Protein AF-A0A9J6EI08-F1 (afdb_monomer_lite)

Organism: Rhipicephalus microplus (NCBI:txid6941)

Sequence (133 aa):
MTSSFRYGRVSGERTSPWQDVLDVPRYFDGKKCVAWSFPQGTCLSVGRRGVYRSWEECRRRCVLRTESECDETPAAETCSPRQLRHPFFADMQAHGGARCVNVTRRALKSHRILIGSNQFDSLSACCGVCVRR

Secondary structure (DSSP, 8-state):
------PPP-------TTSSS----EEE-SSSEEE---TTSEEEPTT-SSEESSHHHHIIIIISS--GGGS-PPPEEEPPGGG-S--EEEEE-TTS-EEEEE--HHHHHHS-TTSTT--BSSHHHHHHHH---

Radius of gyration: 19.16 Å; chains: 1; bounding box: 52×48×49 Å

Structure (mmCIF, N/CA/C/O backbone):
data_AF-A0A9J6EI08-F1
#
_entry.id   AF-A0A9J6EI08-F1
#
loop_
_atom_site.group_PDB
_atom_site.id
_atom_site.type_symbol
_atom_site.label_atom_id
_atom_site.label_alt_id
_atom_site.label_comp_id
_atom_site.label_asym_id
_atom_site.label_entity_id
_atom_site.label_seq_id
_atom_site.pdbx_PDB_ins_code
_atom_site.Cartn_x
_atom_site.Cartn_y
_atom_site.Cartn_z
_atom_site.occupancy
_atom_site.B_iso_or_equiv
_atom_site.auth_seq_id
_atom_site.auth_comp_id
_atom_site.auth_asym_id
_atom_site.auth_atom_id
_atom_site.pdbx_PDB_model_num
ATOM 1 N N . MET A 1 1 ? 35.069 35.837 -1.536 1.00 38.47 1 MET A N 1
ATOM 2 C CA . MET A 1 1 ? 34.058 35.539 -2.573 1.00 38.47 1 MET A CA 1
ATOM 3 C C . MET A 1 1 ? 33.135 34.457 -2.029 1.00 38.47 1 MET A C 1
ATOM 5 O O . MET A 1 1 ? 33.495 33.291 -2.050 1.00 38.47 1 MET A O 1
ATOM 9 N N . THR A 1 2 ? 32.006 34.843 -1.438 1.00 35.06 2 THR A N 1
ATOM 10 C CA . THR A 1 2 ? 31.037 33.937 -0.798 1.00 35.06 2 THR A CA 1
ATOM 11 C C . THR A 1 2 ? 29.718 34.028 -1.557 1.00 35.06 2 THR A C 1
ATOM 13 O O . THR A 1 2 ? 29.023 35.037 -1.480 1.00 35.06 2 THR A O 1
ATOM 16 N N . SER A 1 3 ? 29.387 32.990 -2.327 1.00 33.16 3 SER A N 1
ATOM 17 C CA . SER A 1 3 ? 28.114 32.917 -3.048 1.00 33.16 3 SER A CA 1
ATOM 18 C C . SER A 1 3 ? 27.078 32.218 -2.171 1.00 33.16 3 SER A C 1
ATOM 20 O O . SER A 1 3 ? 27.182 31.024 -1.901 1.00 33.16 3 SER A O 1
ATOM 22 N N . SER A 1 4 ? 26.106 32.988 -1.685 1.00 33.03 4 SER A N 1
ATOM 23 C CA . SER A 1 4 ? 24.950 32.488 -0.939 1.00 33.03 4 SER A CA 1
ATOM 24 C C . SER A 1 4 ? 23.834 32.118 -1.912 1.00 33.03 4 SER A C 1
ATOM 26 O O . SER A 1 4 ? 23.275 32.999 -2.560 1.00 33.03 4 SER A O 1
ATOM 28 N N . PHE A 1 5 ? 23.459 30.841 -1.986 1.00 33.72 5 PHE A N 1
ATOM 29 C CA . PHE A 1 5 ? 22.232 30.427 -2.668 1.00 33.72 5 PHE A CA 1
ATOM 30 C C . PHE A 1 5 ? 21.066 30.423 -1.675 1.00 33.72 5 PHE A C 1
ATOM 32 O O . PHE A 1 5 ? 20.954 29.544 -0.823 1.00 33.72 5 PHE A O 1
ATOM 39 N N . ARG A 1 6 ? 20.182 31.422 -1.793 1.00 37.16 6 ARG A N 1
ATOM 40 C CA . ARG A 1 6 ? 18.824 31.378 -1.238 1.00 37.16 6 ARG A CA 1
ATOM 41 C C . ARG A 1 6 ? 17.951 30.591 -2.210 1.00 37.16 6 ARG A C 1
ATOM 43 O O . ARG A 1 6 ? 17.676 31.084 -3.299 1.00 37.16 6 ARG A O 1
ATOM 50 N N . TYR A 1 7 ? 17.482 29.413 -1.813 1.00 33.53 7 TYR A N 1
A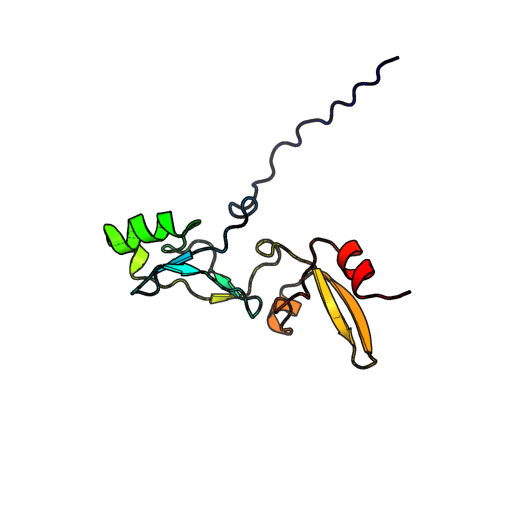TOM 51 C CA . TYR A 1 7 ? 16.343 28.786 -2.479 1.00 33.53 7 TYR A CA 1
ATOM 52 C C . TYR A 1 7 ? 15.060 29.246 -1.794 1.00 33.53 7 TYR A C 1
ATOM 54 O O . TYR A 1 7 ? 14.912 29.166 -0.574 1.00 33.53 7 TYR A O 1
ATOM 62 N N . GLY A 1 8 ? 14.186 29.838 -2.605 1.00 29.61 8 GLY A N 1
ATOM 63 C CA . GLY A 1 8 ? 12.930 30.436 -2.187 1.00 29.61 8 GLY A CA 1
ATOM 64 C C . GLY A 1 8 ? 11.939 29.412 -1.643 1.00 29.61 8 GLY A C 1
ATOM 65 O O . GLY A 1 8 ? 11.912 28.253 -2.050 1.00 29.61 8 GLY A O 1
ATOM 66 N N . ARG A 1 9 ? 11.088 29.892 -0.731 1.00 34.78 9 ARG A N 1
ATOM 67 C CA . ARG A 1 9 ? 9.838 29.239 -0.339 1.00 34.78 9 ARG A CA 1
ATOM 68 C C . ARG A 1 9 ? 8.996 28.972 -1.583 1.00 34.78 9 ARG A C 1
ATOM 70 O O . ARG A 1 9 ? 8.524 29.920 -2.208 1.00 34.78 9 ARG A O 1
ATOM 77 N N . VAL A 1 10 ? 8.749 27.702 -1.877 1.00 37.56 10 VAL A N 1
ATOM 78 C CA . VAL A 1 10 ? 7.610 27.298 -2.702 1.00 37.56 10 VAL A CA 1
ATOM 79 C C . VAL A 1 10 ? 6.424 27.152 -1.755 1.00 37.56 10 VAL A C 1
ATOM 81 O O . VAL A 1 10 ? 6.367 26.254 -0.919 1.00 37.56 10 VAL A O 1
ATOM 84 N N . SER A 1 11 ? 5.524 28.126 -1.823 1.00 37.50 11 SER A N 1
ATOM 85 C CA . SER A 1 11 ? 4.247 28.126 -1.121 1.00 37.50 11 SER A CA 1
ATOM 86 C C . SER A 1 11 ? 3.290 27.121 -1.766 1.00 37.50 11 SER A C 1
ATOM 88 O O . SER A 1 11 ? 3.094 27.159 -2.977 1.00 37.50 11 SER A O 1
ATOM 90 N N . GLY A 1 12 ? 2.601 26.321 -0.948 1.00 37.19 12 GLY A N 1
ATOM 91 C CA . GLY A 1 12 ? 1.226 25.918 -1.261 1.00 37.19 12 GLY A CA 1
ATOM 92 C C . GLY A 1 12 ? 0.975 24.514 -1.811 1.00 37.19 12 GLY A C 1
ATOM 93 O O . GLY A 1 12 ? -0.088 24.303 -2.392 1.00 37.19 12 GLY A O 1
ATOM 94 N N . GLU A 1 13 ? 1.851 23.533 -1.602 1.00 35.81 13 GLU A N 1
ATOM 95 C CA . GLU A 1 13 ? 1.418 22.140 -1.737 1.00 35.81 13 GLU A CA 1
ATOM 96 C C . GLU A 1 13 ? 0.639 21.754 -0.477 1.00 35.81 13 GLU A C 1
ATOM 98 O O . GLU A 1 13 ? 1.180 21.744 0.628 1.00 35.81 13 GLU A O 1
ATOM 103 N N . ARG A 1 14 ? -0.658 21.446 -0.633 1.00 37.44 14 ARG A N 1
ATOM 104 C CA . ARG A 1 14 ? -1.358 20.581 0.322 1.00 37.44 14 ARG A CA 1
ATOM 105 C C . ARG A 1 14 ? -0.590 19.272 0.322 1.00 37.44 14 ARG A C 1
ATOM 107 O O . ARG A 1 14 ? -0.869 18.398 -0.499 1.00 37.44 14 ARG A O 1
ATOM 114 N N . THR A 1 15 ? 0.392 19.172 1.207 1.00 38.28 15 THR A N 1
ATOM 115 C CA . THR A 1 15 ? 1.026 17.909 1.514 1.00 38.28 15 THR A CA 1
ATOM 116 C C . THR A 1 15 ? -0.101 16.975 1.911 1.00 38.28 15 THR A C 1
ATOM 118 O O . THR A 1 15 ? -0.937 17.277 2.769 1.00 38.28 15 THR A O 1
ATOM 121 N N . SER A 1 16 ? -0.218 15.880 1.166 1.00 42.09 16 SER A N 1
ATOM 122 C CA . SER A 1 16 ? -1.150 14.817 1.508 1.00 42.09 16 SER A CA 1
ATOM 123 C C . SER A 1 16 ? -0.867 14.487 2.978 1.00 42.09 16 SER A C 1
ATOM 125 O O . SER A 1 16 ? 0.310 14.360 3.318 1.00 42.09 16 SER A O 1
ATOM 127 N N . PRO A 1 17 ? -1.863 14.372 3.876 1.00 42.91 17 PRO A N 1
ATOM 128 C CA . PRO A 1 17 ? -1.645 14.258 5.330 1.00 42.91 17 PRO A CA 1
ATOM 129 C C . PRO A 1 17 ? -0.930 12.964 5.784 1.00 42.91 17 PRO A C 1
ATOM 131 O O . PRO A 1 17 ? -0.956 12.621 6.967 1.00 42.91 17 PRO A O 1
ATOM 134 N N . TRP A 1 18 ? -0.305 12.277 4.828 1.00 48.38 18 TRP A N 1
ATOM 135 C CA . TRP A 1 18 ? 0.385 10.997 4.850 1.00 48.38 18 TRP A CA 1
ATOM 136 C C . TRP A 1 18 ? 1.823 11.097 4.296 1.00 48.38 18 TRP A C 1
ATOM 138 O O . TRP A 1 18 ? 2.457 10.067 4.102 1.00 48.38 18 TRP A O 1
ATOM 148 N N . GLN A 1 19 ? 2.310 12.301 3.952 1.00 38.84 19 GLN A N 1
ATOM 149 C CA . GLN A 1 19 ? 3.613 12.489 3.289 1.00 38.84 19 GLN A CA 1
ATOM 150 C C . GLN A 1 19 ? 4.817 12.527 4.229 1.00 38.84 19 GLN A C 1
ATOM 152 O O . GLN A 1 19 ? 5.936 12.381 3.750 1.00 38.84 19 GLN A O 1
ATOM 157 N N . ASP A 1 20 ? 4.605 12.631 5.536 1.00 36.38 20 ASP A N 1
ATOM 158 C CA . ASP A 1 20 ? 5.683 12.571 6.511 1.00 36.38 20 ASP A CA 1
ATOM 159 C C . ASP A 1 20 ? 5.394 11.490 7.549 1.00 36.38 20 ASP A C 1
ATOM 161 O O . ASP A 1 20 ? 4.282 11.375 8.063 1.00 36.38 20 ASP A O 1
ATOM 165 N N . VAL A 1 21 ? 6.459 10.766 7.888 1.00 36.72 21 VAL A N 1
ATOM 166 C CA . VAL A 1 21 ? 6.587 9.682 8.869 1.00 36.72 21 VAL A CA 1
ATOM 167 C C . VAL A 1 21 ? 6.366 8.267 8.319 1.00 36.72 21 VAL A C 1
ATOM 169 O O . VAL A 1 21 ? 5.399 7.933 7.647 1.00 36.72 21 VAL A O 1
ATOM 172 N N . LEU A 1 22 ? 7.327 7.420 8.680 1.00 45.94 22 LEU A N 1
ATOM 173 C CA . LEU A 1 22 ? 7.476 5.971 8.520 1.00 45.94 22 LEU A CA 1
ATOM 174 C C . LEU A 1 22 ? 6.299 5.114 9.043 1.00 45.94 22 LEU A C 1
ATOM 176 O O . LEU A 1 22 ? 6.464 3.915 9.269 1.00 45.94 22 LEU A O 1
ATOM 180 N N . ASP A 1 23 ? 5.126 5.694 9.258 1.00 61.41 23 ASP A N 1
ATOM 181 C CA . ASP A 1 23 ? 4.039 5.072 9.991 1.00 61.41 23 ASP A CA 1
ATOM 182 C C . ASP A 1 23 ? 3.083 4.343 9.054 1.00 61.41 23 ASP A C 1
ATOM 184 O O . ASP A 1 23 ? 2.203 4.910 8.406 1.00 61.41 23 ASP A O 1
ATOM 188 N N . VAL A 1 24 ? 3.261 3.026 9.009 1.00 73.44 24 VAL A N 1
ATOM 189 C CA . VAL A 1 24 ? 2.233 2.115 8.518 1.00 73.44 24 VAL A CA 1
ATOM 190 C C . VAL A 1 24 ? 0.941 2.406 9.298 1.00 73.44 24 VAL A C 1
ATOM 192 O O . VAL A 1 24 ? 0.940 2.208 10.522 1.00 73.44 24 VAL A O 1
ATOM 195 N N . PRO A 1 25 ? -0.144 2.854 8.633 1.00 81.25 25 PRO A N 1
ATOM 196 C CA . PRO A 1 25 ? -1.355 3.265 9.326 1.00 81.25 25 PRO A CA 1
ATOM 197 C C . PRO A 1 25 ? -1.922 2.106 10.142 1.00 81.25 25 PRO A C 1
ATOM 199 O O . PRO A 1 25 ? -1.793 0.931 9.778 1.00 81.25 25 PRO A O 1
ATOM 202 N N . ARG A 1 26 ? -2.523 2.441 11.282 1.00 86.50 26 ARG A N 1
ATOM 203 C CA . ARG A 1 26 ? -3.071 1.482 12.241 1.00 86.50 26 ARG A CA 1
ATOM 204 C C . ARG A 1 26 ? -4.588 1.551 12.258 1.00 86.50 26 ARG A C 1
ATOM 206 O O . ARG A 1 26 ? -5.160 2.615 12.059 1.00 86.50 26 ARG A O 1
ATOM 213 N N . TYR A 1 27 ? -5.231 0.429 12.537 1.00 88.81 27 TYR A N 1
ATOM 214 C CA . TYR A 1 27 ? -6.673 0.362 12.763 1.00 88.81 27 TYR A CA 1
ATOM 215 C C . TYR A 1 27 ? -6.972 -0.644 13.871 1.00 88.81 27 TYR A C 1
ATOM 217 O O . TYR A 1 27 ? -6.109 -1.453 14.229 1.00 88.81 27 TYR A O 1
ATOM 225 N N . PHE A 1 28 ? -8.172 -0.572 14.438 1.00 89.69 28 PHE A N 1
ATOM 226 C CA . PHE A 1 28 ? -8.643 -1.532 15.428 1.00 89.69 28 PHE A CA 1
ATOM 227 C C . PHE A 1 28 ? -9.472 -2.616 14.731 1.00 89.69 28 PHE A C 1
ATOM 229 O O . PHE A 1 28 ? -10.412 -2.302 14.011 1.00 89.69 28 PHE A O 1
ATOM 236 N N . ASP A 1 29 ? -9.117 -3.888 14.920 1.00 87.12 29 ASP A N 1
ATOM 237 C CA . ASP A 1 29 ? -9.807 -5.036 14.298 1.00 87.12 29 ASP A CA 1
ATOM 238 C C . ASP A 1 29 ? -10.975 -5.580 15.149 1.00 87.12 29 ASP A C 1
ATOM 240 O O . ASP A 1 29 ? -11.424 -6.710 14.960 1.00 87.12 29 ASP A O 1
ATOM 244 N N . GLY A 1 30 ? -11.422 -4.806 16.143 1.00 86.38 30 GLY A N 1
ATOM 245 C CA . GLY A 1 30 ? -12.379 -5.235 17.165 1.00 86.38 30 GLY A CA 1
ATOM 246 C C . GLY A 1 30 ? -11.737 -5.923 18.379 1.00 86.38 30 GLY A C 1
ATOM 247 O O . GLY A 1 30 ? -12.414 -6.145 19.380 1.00 8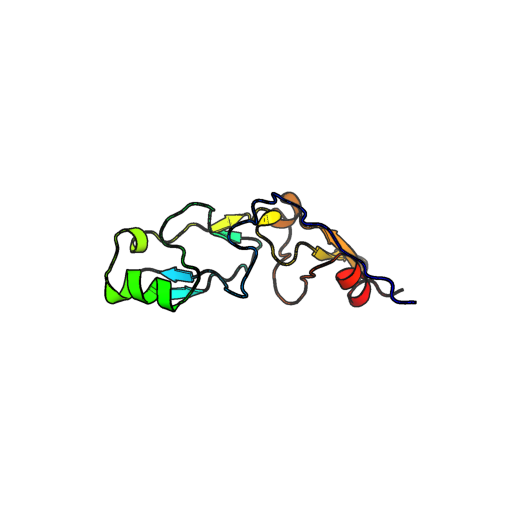6.38 30 GLY A O 1
ATOM 248 N N . LYS A 1 31 ? -10.438 -6.255 18.333 1.00 88.44 31 LYS A N 1
ATOM 249 C CA . LYS A 1 31 ? -9.708 -6.877 19.456 1.00 88.44 31 LYS A CA 1
ATOM 250 C C . LYS A 1 31 ? -8.415 -6.151 19.803 1.00 88.44 31 LYS A C 1
ATOM 252 O O . LYS A 1 31 ? -8.069 -6.029 20.976 1.00 88.44 31 LYS A O 1
ATOM 257 N N . LYS A 1 32 ? -7.663 -5.704 18.801 1.00 91.38 32 LYS A N 1
ATOM 258 C CA . LYS A 1 32 ? -6.353 -5.073 18.968 1.00 91.38 32 LYS A CA 1
ATOM 259 C C . LYS A 1 32 ? -6.058 -4.082 17.847 1.00 91.38 32 LYS A C 1
ATOM 261 O O . LYS A 1 32 ? -6.643 -4.102 16.770 1.00 91.38 32 LYS A O 1
ATOM 266 N N . CYS A 1 33 ? -5.078 -3.227 18.111 1.00 90.31 33 CYS A N 1
ATOM 267 C CA . CYS A 1 33 ? -4.529 -2.326 17.110 1.00 90.31 33 CYS A CA 1
ATOM 268 C C . CYS A 1 33 ? -3.558 -3.071 16.194 1.00 90.31 33 CYS A C 1
ATOM 270 O 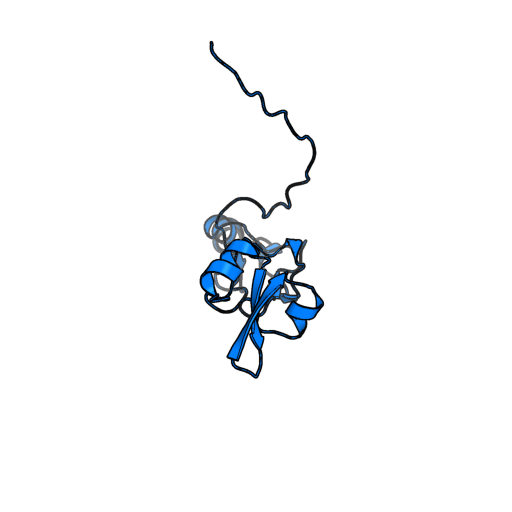O . CYS A 1 33 ? -2.544 -3.606 16.651 1.00 90.31 33 CYS A O 1
ATOM 272 N N . VAL A 1 34 ? -3.850 -3.075 14.899 1.00 89.25 34 VAL A N 1
ATOM 273 C CA . VAL A 1 34 ? -3.095 -3.785 13.863 1.00 89.25 34 VAL A CA 1
ATOM 274 C C . VAL A 1 34 ? -2.500 -2.813 12.850 1.00 89.25 34 VAL A C 1
ATOM 276 O O . VAL A 1 34 ? -3.021 -1.722 12.630 1.00 89.25 34 VAL A O 1
ATOM 279 N N . ALA A 1 35 ? -1.361 -3.188 12.262 1.00 86.31 35 ALA A N 1
ATOM 280 C CA . ALA A 1 35 ? -0.772 -2.448 11.148 1.00 86.31 35 ALA A CA 1
ATOM 281 C C . ALA A 1 35 ? -1.468 -2.812 9.841 1.00 86.31 35 ALA A C 1
ATOM 283 O O . ALA A 1 35 ? -1.696 -3.992 9.568 1.00 86.31 35 ALA A O 1
ATOM 284 N N . TRP A 1 36 ? -1.729 -1.814 9.006 1.00 79.88 36 TRP A N 1
ATOM 285 C CA . TRP A 1 36 ? -2.167 -2.054 7.644 1.00 79.88 36 TRP A CA 1
ATOM 286 C C . TRP A 1 36 ? -0.992 -2.501 6.778 1.00 79.88 36 TRP A C 1
ATOM 288 O O . TRP A 1 36 ? -0.157 -1.700 6.370 1.00 79.88 36 TRP A O 1
ATOM 298 N N . SER A 1 37 ? -0.917 -3.787 6.459 1.00 71.31 37 SER A N 1
ATOM 299 C CA . SER A 1 37 ? -0.039 -4.213 5.370 1.00 71.31 37 SER A CA 1
ATOM 300 C C . SER A 1 37 ? -0.721 -3.880 4.037 1.00 71.31 37 SER A C 1
ATOM 302 O O . SER A 1 37 ? -1.930 -4.055 3.905 1.00 71.31 37 SER A O 1
ATOM 304 N N . PHE A 1 38 ? 0.035 -3.416 3.037 1.00 67.19 38 PHE A N 1
ATOM 305 C CA . PHE A 1 38 ? -0.474 -3.087 1.694 1.00 67.19 38 PHE A CA 1
ATOM 306 C C . PHE A 1 38 ? -0.213 -4.212 0.668 1.00 67.19 38 PHE A C 1
ATOM 308 O O . PHE A 1 38 ? 0.251 -3.913 -0.436 1.00 67.19 38 PHE A O 1
ATOM 315 N N . PRO A 1 39 ? -0.437 -5.512 0.959 1.00 55.91 39 PRO A N 1
ATOM 316 C CA . PRO A 1 39 ? 0.184 -6.581 0.187 1.00 55.91 39 PRO A CA 1
ATOM 317 C C . PRO A 1 39 ? -0.375 -6.728 -1.234 1.00 55.91 39 PRO A C 1
ATOM 319 O O . PRO A 1 39 ? 0.010 -7.659 -1.917 1.00 55.91 39 PRO A O 1
ATOM 322 N N . GLN A 1 40 ? -1.295 -5.892 -1.718 1.00 62.78 40 GLN A N 1
ATOM 323 C CA . GLN A 1 40 ? -1.865 -6.041 -3.066 1.00 62.78 40 GLN A CA 1
ATOM 324 C C . GLN A 1 40 ? -2.203 -4.707 -3.741 1.00 62.78 40 GLN A C 1
ATOM 326 O O . GLN A 1 40 ? -3.109 -4.650 -4.564 1.00 62.78 40 GLN A O 1
ATOM 331 N N . GLY A 1 41 ? -1.531 -3.604 -3.388 1.00 65.50 41 GLY A N 1
ATOM 332 C CA . GLY A 1 41 ? -1.964 -2.301 -3.919 1.00 65.50 41 GLY A CA 1
ATOM 333 C C . GLY A 1 41 ? -3.287 -1.826 -3.323 1.00 65.50 41 GLY A C 1
ATOM 334 O O . GLY A 1 41 ? -3.958 -0.972 -3.905 1.00 65.50 41 GLY A O 1
ATOM 335 N N . THR A 1 42 ? -3.664 -2.391 -2.175 1.00 76.19 42 THR A N 1
ATOM 336 C CA . THR A 1 42 ? -4.853 -2.037 -1.409 1.00 76.19 42 THR A CA 1
ATOM 337 C C . THR A 1 42 ? -4.484 -1.107 -0.265 1.00 76.19 42 THR A C 1
ATOM 339 O O . THR A 1 42 ? -3.689 -1.461 0.608 1.00 76.19 42 THR A O 1
ATOM 342 N N . CYS A 1 43 ? -5.085 0.072 -0.261 1.00 76.50 43 CYS A N 1
ATOM 343 C CA . CYS A 1 43 ? -4.953 1.083 0.771 1.00 76.50 43 CYS A CA 1
ATOM 344 C C . CYS A 1 43 ? -6.241 1.146 1.584 1.00 76.50 43 CYS A C 1
ATOM 346 O O . CYS A 1 43 ? -7.303 0.717 1.137 1.00 76.50 43 CYS A O 1
ATOM 348 N N . LEU A 1 44 ? -6.150 1.740 2.766 1.00 77.19 44 LEU A N 1
ATOM 349 C CA . LEU A 1 44 ? -7.327 2.167 3.506 1.00 77.19 44 LEU A CA 1
ATOM 350 C C . LEU A 1 44 ? -8.107 3.198 2.678 1.00 77.19 44 LEU A C 1
ATOM 352 O O . LEU A 1 44 ? -7.506 4.116 2.102 1.00 77.19 44 LEU A O 1
ATOM 356 N N . SER A 1 45 ? -9.432 3.055 2.629 1.00 73.12 45 SER A N 1
ATOM 357 C CA . SER A 1 45 ? -10.323 4.046 2.018 1.00 73.12 45 SER A CA 1
ATOM 358 C C . SER A 1 45 ? -10.094 5.424 2.657 1.00 73.12 45 SER A C 1
ATOM 360 O O . SER A 1 45 ? -10.232 5.578 3.876 1.00 73.12 45 SER A O 1
ATOM 362 N N . VAL A 1 46 ? -9.720 6.429 1.860 1.00 58.72 46 VAL A N 1
ATOM 363 C CA . VAL A 1 46 ? -9.401 7.777 2.363 1.00 58.72 46 VAL A CA 1
ATOM 364 C C . VAL A 1 46 ? -10.655 8.419 2.954 1.00 58.72 46 VAL A C 1
ATOM 366 O O . VAL A 1 46 ? -11.681 8.493 2.287 1.00 58.72 46 VAL A O 1
ATOM 369 N N . GLY A 1 47 ? -10.554 8.937 4.181 1.00 59.41 47 GLY A N 1
ATOM 370 C CA . GLY A 1 47 ? -11.633 9.697 4.823 1.00 59.41 47 GLY A CA 1
ATOM 371 C C . GLY A 1 47 ? -12.558 8.888 5.733 1.00 59.41 47 GLY A C 1
ATOM 372 O O . GLY A 1 47 ? -13.562 9.432 6.186 1.00 59.41 47 GLY A O 1
ATOM 373 N N . ARG A 1 48 ? -12.236 7.622 6.028 1.00 63.72 48 ARG A N 1
ATOM 374 C CA . ARG A 1 48 ? -12.975 6.841 7.029 1.00 63.72 48 ARG A CA 1
ATOM 375 C C . ARG A 1 48 ? -12.394 6.982 8.434 1.00 63.72 48 ARG A C 1
ATOM 377 O O . ARG A 1 48 ? -11.185 7.131 8.609 1.00 63.72 48 ARG A O 1
ATOM 384 N N . ARG A 1 49 ? -13.300 6.958 9.414 1.00 73.06 49 ARG A N 1
ATOM 385 C CA . ARG A 1 49 ? -13.010 6.907 10.853 1.00 73.06 49 ARG A CA 1
ATOM 386 C C . ARG A 1 49 ? -12.296 5.584 11.187 1.00 73.06 49 ARG A C 1
ATOM 388 O O . ARG A 1 49 ? -12.307 4.664 10.373 1.00 73.06 49 ARG A O 1
ATOM 395 N N . GLY A 1 50 ? -11.619 5.512 12.333 1.00 79.25 50 GLY A N 1
ATOM 396 C CA . GLY A 1 50 ? -10.958 4.272 12.775 1.00 79.25 50 GLY A CA 1
ATOM 397 C C . GLY A 1 50 ? -9.570 3.996 12.173 1.00 79.25 50 GLY A C 1
ATOM 398 O O . GLY A 1 50 ? -9.037 2.898 12.335 1.00 79.25 50 GLY A O 1
ATOM 399 N N . VAL A 1 51 ? -8.961 4.978 11.490 1.00 84.00 51 VAL A N 1
ATOM 400 C CA . VAL A 1 51 ? -7.568 4.920 11.009 1.00 84.00 51 VAL A CA 1
ATOM 401 C C . VAL A 1 51 ? -6.696 5.873 11.820 1.00 84.00 51 VAL A C 1
ATOM 403 O O . VAL A 1 51 ? -6.993 7.060 11.930 1.00 84.00 51 VAL A O 1
ATOM 406 N N . TYR A 1 52 ? -5.583 5.360 12.333 1.00 86.12 52 TYR A N 1
ATOM 407 C CA . TYR A 1 52 ? -4.685 6.056 13.248 1.00 86.12 52 TYR A CA 1
ATOM 408 C C . TYR A 1 52 ? -3.266 6.093 12.699 1.00 86.12 52 TYR A C 1
ATOM 410 O O . TYR A 1 52 ? -2.831 5.179 11.990 1.00 86.12 52 TYR A O 1
ATOM 418 N N . ARG A 1 53 ? -2.519 7.141 13.049 1.00 81.69 53 ARG A N 1
ATOM 419 C CA . ARG A 1 53 ? -1.130 7.293 12.597 1.00 81.69 53 ARG A CA 1
ATOM 420 C C . ARG A 1 53 ? -0.194 6.378 13.365 1.00 81.69 53 ARG A C 1
ATOM 422 O O . ARG A 1 53 ? 0.713 5.810 12.782 1.00 81.69 53 ARG A O 1
ATOM 429 N N . SER A 1 54 ? -0.445 6.179 14.655 1.00 86.81 54 SER A N 1
ATOM 430 C CA . SER A 1 54 ? 0.421 5.371 15.509 1.00 86.81 54 SER A CA 1
ATOM 431 C C . SER A 1 54 ? -0.345 4.291 16.264 1.00 86.81 54 SER A C 1
ATOM 433 O O . SER A 1 54 ? -1.566 4.339 16.443 1.00 86.81 54 SER A O 1
ATOM 435 N N . TRP A 1 55 ? 0.399 3.291 16.740 1.00 89.44 55 TRP A N 1
ATOM 436 C CA . TRP A 1 55 ? -0.163 2.251 17.600 1.00 89.44 55 TRP A CA 1
ATOM 437 C C . TRP A 1 55 ? -0.695 2.836 18.912 1.00 89.44 55 TRP A C 1
ATOM 439 O O . TRP A 1 55 ? -1.738 2.409 19.404 1.00 89.44 55 TRP A O 1
ATOM 449 N N . GLU A 1 56 ? -0.007 3.841 19.456 1.00 91.25 56 GLU A N 1
ATOM 450 C CA . GLU A 1 56 ? -0.400 4.481 20.707 1.00 91.25 56 GLU A CA 1
ATOM 451 C C . GLU A 1 56 ? -1.704 5.270 20.563 1.00 91.25 56 GLU A C 1
ATOM 453 O O . GLU A 1 56 ? -2.570 5.185 21.434 1.00 91.25 56 GLU A O 1
ATOM 458 N N . GLU A 1 57 ? -1.882 5.980 19.446 1.00 90.44 57 GLU A N 1
ATOM 459 C CA . GLU A 1 57 ? -3.129 6.681 19.143 1.00 90.44 57 GLU A CA 1
ATOM 460 C C . GLU A 1 57 ? -4.307 5.701 19.063 1.00 90.44 57 GLU A C 1
ATOM 462 O O . GLU A 1 57 ? -5.317 5.899 19.743 1.00 90.44 57 GLU A O 1
ATOM 467 N N . CYS A 1 58 ? -4.141 4.604 18.315 1.00 90.94 58 CYS A N 1
ATOM 468 C CA . CYS A 1 58 ? -5.150 3.552 18.221 1.00 90.94 58 CYS A CA 1
ATOM 469 C C . CYS A 1 58 ? -5.482 2.959 19.598 1.00 90.94 58 CYS A C 1
ATOM 471 O O . CYS A 1 58 ? -6.649 2.848 19.972 1.00 90.94 58 CYS A O 1
ATOM 473 N N . ARG A 1 59 ? -4.464 2.615 20.399 1.00 93.44 59 ARG A N 1
ATOM 474 C CA . ARG A 1 59 ? -4.671 2.026 21.729 1.00 93.44 59 ARG A CA 1
ATOM 475 C C . ARG A 1 59 ? -5.427 2.984 22.645 1.00 93.44 59 ARG A C 1
ATOM 477 O O . ARG A 1 59 ? -6.353 2.565 23.336 1.00 93.44 59 ARG A O 1
ATOM 484 N N . ARG A 1 60 ? -5.046 4.262 22.657 1.00 93.62 60 ARG A N 1
ATOM 485 C CA . ARG A 1 60 ? -5.663 5.272 23.522 1.00 93.62 60 ARG A CA 1
ATOM 486 C C . ARG A 1 60 ? -7.146 5.461 23.209 1.00 93.62 60 ARG A C 1
ATOM 488 O O . ARG A 1 60 ? -7.937 5.583 24.138 1.00 93.62 60 ARG A O 1
ATOM 495 N N . ARG A 1 61 ? -7.516 5.461 21.928 1.00 91.56 61 ARG A N 1
ATOM 496 C CA . ARG A 1 61 ? -8.902 5.677 21.489 1.00 91.56 61 ARG A CA 1
ATOM 497 C C . ARG A 1 61 ? -9.755 4.411 21.557 1.00 91.56 61 ARG A C 1
ATOM 499 O O . ARG A 1 61 ? -10.871 4.470 22.058 1.00 91.56 61 ARG A O 1
ATOM 506 N N . CYS A 1 62 ? -9.221 3.263 21.141 1.00 91.00 62 CYS A N 1
ATOM 507 C CA . CYS A 1 62 ? -10.018 2.042 20.980 1.00 91.00 62 CYS A CA 1
ATOM 508 C C . CYS A 1 62 ? -9.896 1.030 22.105 1.00 91.00 62 CYS A C 1
ATOM 510 O O . CYS A 1 62 ? -10.888 0.416 22.480 1.00 91.00 62 CYS A O 1
ATOM 512 N N . VAL A 1 63 ? -8.703 0.867 22.674 1.00 88.38 63 VAL A N 1
ATOM 513 C CA . VAL A 1 63 ? -8.487 -0.119 23.742 1.00 88.38 63 VAL A CA 1
ATOM 5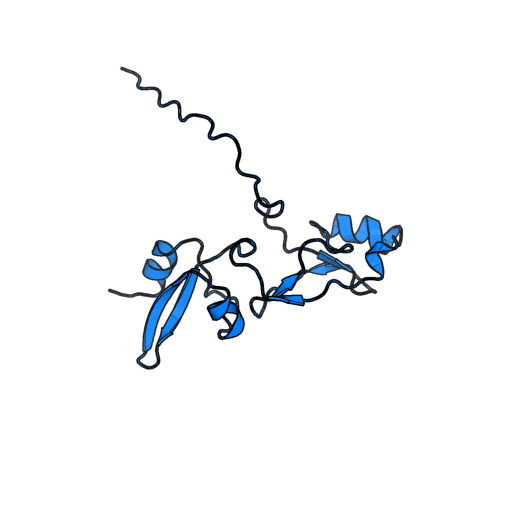14 C C . VAL A 1 63 ? -8.810 0.477 25.110 1.00 88.38 63 VAL A C 1
ATOM 516 O O . VAL A 1 63 ? -9.334 -0.221 25.967 1.00 88.38 63 VAL A O 1
ATOM 519 N N . LEU A 1 64 ? -8.482 1.757 25.329 1.00 89.62 64 LEU A N 1
ATOM 520 C CA . LEU A 1 64 ? -8.642 2.400 26.640 1.00 89.62 64 LEU A CA 1
ATOM 521 C C . LEU A 1 64 ? -9.952 3.182 26.802 1.00 89.62 64 LEU A C 1
ATOM 523 O O . LEU A 1 64 ? -10.458 3.262 27.916 1.00 89.62 64 LEU A O 1
ATOM 527 N N . ARG A 1 65 ? -10.470 3.799 25.731 1.00 86.75 65 ARG A N 1
ATOM 528 C CA . ARG A 1 65 ? -11.663 4.670 25.788 1.00 86.75 65 ARG A CA 1
ATOM 529 C C . ARG A 1 65 ? -12.875 4.131 25.031 1.00 86.75 65 ARG A C 1
ATOM 531 O O . ARG A 1 65 ? -13.965 4.635 25.266 1.00 86.75 65 ARG A O 1
ATOM 538 N N . THR A 1 66 ? -12.678 3.148 24.150 1.00 85.44 66 THR A N 1
ATOM 539 C CA . THR A 1 66 ? -13.710 2.556 23.280 1.00 85.44 66 THR A CA 1
ATOM 540 C C . THR A 1 66 ? -14.562 3.626 22.585 1.00 85.44 66 THR A C 1
ATOM 542 O O . THR A 1 66 ? -15.761 3.756 22.809 1.00 85.44 66 THR A O 1
ATOM 545 N N . GLU A 1 67 ? -13.914 4.453 21.763 1.00 86.69 67 GLU A N 1
ATOM 546 C CA . GLU A 1 67 ? -14.609 5.453 20.945 1.00 86.69 67 GLU A CA 1
ATOM 547 C C . GLU A 1 67 ? -15.442 4.773 19.837 1.00 86.69 67 GLU A C 1
ATOM 549 O O . GLU A 1 67 ? -15.023 3.767 19.276 1.00 86.69 67 GLU A O 1
ATOM 554 N N . SER A 1 68 ? -16.591 5.352 19.461 1.00 85.12 68 SER A N 1
ATOM 555 C CA . SER A 1 68 ? -17.478 4.814 18.398 1.00 85.12 68 SER A CA 1
ATOM 556 C C . SER A 1 68 ? -16.797 4.582 17.038 1.00 85.12 68 SER A C 1
ATOM 558 O O . SER A 1 68 ? -17.271 3.818 16.207 1.00 85.12 68 SER A O 1
ATOM 560 N N . GLU A 1 69 ? -15.662 5.239 16.797 1.00 83.88 69 GLU A N 1
ATOM 561 C CA . GLU A 1 69 ? -14.849 5.086 15.585 1.00 83.88 69 GLU A CA 1
ATOM 562 C C . GLU A 1 69 ? -14.138 3.727 15.510 1.00 83.88 69 GLU A C 1
ATOM 564 O O . GLU A 1 69 ? -13.616 3.365 14.460 1.00 83.88 69 GLU A O 1
ATOM 569 N N . CYS A 1 70 ? -14.094 2.997 16.624 1.00 85.06 70 CYS A N 1
ATOM 570 C CA . CYS A 1 70 ? -13.400 1.725 16.768 1.00 85.06 70 CYS A CA 1
ATOM 571 C C . CYS A 1 70 ? -14.260 0.522 16.365 1.00 85.06 70 CYS A C 1
ATOM 573 O O . CYS A 1 70 ? -13.716 -0.561 16.162 1.00 85.06 70 CYS A O 1
ATOM 575 N N . ASP A 1 71 ? -15.574 0.711 16.226 1.00 83.69 71 ASP A N 1
ATOM 576 C CA . ASP A 1 71 ? -16.500 -0.338 15.789 1.00 83.69 71 ASP A CA 1
ATOM 577 C C . ASP A 1 71 ? -16.432 -0.570 14.269 1.00 83.69 71 ASP A C 1
ATOM 579 O O . ASP A 1 71 ? -16.839 -1.617 13.764 1.00 83.69 71 ASP A O 1
ATOM 583 N N . GLU A 1 72 ? -15.877 0.388 13.520 1.00 80.31 72 GLU A N 1
ATOM 584 C CA . GLU A 1 72 ? -15.729 0.300 12.072 1.00 80.31 72 GLU A CA 1
ATOM 585 C C . GLU A 1 72 ? -14.315 -0.144 11.688 1.00 80.31 72 GLU A C 1
ATOM 587 O O . GLU A 1 72 ? -13.352 0.620 11.752 1.00 80.31 72 GLU A O 1
ATOM 592 N N . THR A 1 73 ? -14.192 -1.382 11.202 1.00 80.88 73 THR A N 1
ATOM 593 C CA . THR A 1 73 ? -12.975 -1.792 10.494 1.00 80.88 73 THR A CA 1
ATOM 594 C C . THR A 1 73 ? -12.945 -1.103 9.127 1.00 80.88 73 THR A C 1
ATOM 596 O O . THR A 1 73 ? -13.866 -1.289 8.325 1.00 80.88 73 THR A O 1
ATOM 599 N N . PRO A 1 74 ? -11.905 -0.315 8.819 1.00 80.75 74 PRO A N 1
ATOM 600 C CA . PRO A 1 74 ? -11.834 0.402 7.558 1.00 80.75 74 PRO A CA 1
ATOM 601 C C . PRO A 1 74 ? -11.702 -0.563 6.373 1.00 80.75 74 PRO A C 1
ATOM 603 O O . PRO A 1 74 ? -10.996 -1.572 6.426 1.00 80.75 74 PRO A O 1
ATOM 606 N N . ALA A 1 75 ? -12.386 -0.235 5.277 1.00 81.94 75 ALA A N 1
ATOM 607 C CA . ALA A 1 75 ? -12.392 -1.058 4.076 1.00 81.94 75 ALA A CA 1
ATOM 608 C C . ALA A 1 75 ? -11.064 -0.963 3.306 1.00 81.94 75 ALA A C 1
ATOM 610 O O . ALA A 1 75 ? -10.444 0.103 3.212 1.00 81.94 75 ALA A O 1
ATOM 611 N N . ALA A 1 76 ? -10.666 -2.085 2.701 1.00 80.25 76 ALA A N 1
ATOM 612 C CA . ALA A 1 76 ? -9.587 -2.130 1.723 1.00 80.25 76 ALA A CA 1
ATOM 613 C C . ALA A 1 76 ? -10.094 -1.636 0.359 1.00 80.25 76 ALA A C 1
ATOM 615 O O . ALA A 1 76 ? -11.023 -2.208 -0.207 1.00 80.25 76 ALA A O 1
ATOM 616 N N . GLU A 1 77 ? -9.445 -0.622 -0.204 1.00 81.38 77 GLU A N 1
ATOM 617 C CA . GLU A 1 77 ? -9.726 -0.102 -1.544 1.00 81.38 77 GLU A CA 1
ATOM 618 C C . GLU A 1 77 ? -8.455 -0.082 -2.392 1.00 81.38 77 GLU A C 1
ATOM 620 O O . GLU A 1 77 ? -7.340 -0.067 -1.874 1.00 81.38 77 GLU A O 1
ATOM 625 N N . THR A 1 78 ? -8.586 -0.059 -3.721 1.00 80.06 78 THR A N 1
ATOM 626 C CA . THR A 1 78 ? -7.420 0.134 -4.593 1.00 80.06 78 THR A CA 1
ATOM 627 C C . THR A 1 78 ? -6.760 1.475 -4.277 1.00 80.06 78 THR A C 1
ATOM 629 O O . THR A 1 78 ? -7.410 2.519 -4.357 1.00 80.06 78 THR A O 1
ATOM 632 N N . CYS A 1 79 ? -5.462 1.459 -3.970 1.00 77.06 79 CYS A N 1
ATOM 633 C CA . CYS A 1 79 ? -4.701 2.674 -3.714 1.00 77.06 79 CYS A CA 1
ATOM 634 C C . CYS A 1 79 ? -4.841 3.667 -4.875 1.00 77.06 79 CYS A C 1
ATOM 636 O O . CYS A 1 79 ? -4.817 3.309 -6.057 1.00 77.06 79 CYS A O 1
ATOM 638 N N . SER A 1 80 ? -4.917 4.956 -4.562 1.00 77.81 80 SER A N 1
ATOM 639 C CA . SER A 1 80 ? -4.551 5.965 -5.549 1.00 77.81 80 SER A CA 1
ATOM 640 C C . SER A 1 80 ? -3.021 6.028 -5.665 1.00 77.81 80 SER A C 1
ATOM 642 O O . SER A 1 80 ? -2.336 5.865 -4.656 1.00 77.81 80 SER A O 1
ATOM 644 N N . PRO A 1 81 ? -2.452 6.325 -6.850 1.00 75.00 81 PRO A N 1
ATOM 645 C CA . PRO A 1 81 ? -1.001 6.478 -6.993 1.00 75.00 81 PRO A CA 1
ATOM 646 C C . PRO A 1 81 ? -0.386 7.502 -6.025 1.00 75.00 81 PRO A C 1
ATOM 648 O O . PRO A 1 81 ? 0.764 7.362 -5.638 1.00 75.00 81 PRO A O 1
ATOM 651 N N . ARG A 1 82 ? -1.166 8.499 -5.580 1.00 75.50 82 ARG A N 1
ATOM 652 C CA . ARG A 1 82 ? -0.738 9.528 -4.614 1.00 75.50 82 ARG A CA 1
ATOM 653 C C . ARG A 1 82 ? -0.631 9.031 -3.168 1.00 75.50 82 ARG A C 1
ATOM 655 O O . ARG A 1 82 ? -0.071 9.734 -2.339 1.00 75.50 82 ARG A O 1
ATOM 662 N N . GLN A 1 83 ? -1.210 7.874 -2.850 1.00 75.00 83 GLN A N 1
ATOM 663 C CA . GLN A 1 83 ? -1.092 7.242 -1.530 1.00 75.00 83 GLN A CA 1
ATOM 664 C C . GLN A 1 83 ? 0.117 6.308 -1.442 1.00 75.00 83 GLN A C 1
ATOM 666 O O . GLN A 1 83 ? 0.417 5.797 -0.367 1.00 75.00 83 GLN A O 1
ATOM 671 N N . LEU A 1 84 ? 0.785 6.047 -2.566 1.00 76.69 84 LEU A N 1
ATOM 672 C CA . LEU A 1 84 ? 1.929 5.155 -2.611 1.00 76.69 84 LEU A CA 1
ATOM 673 C C . LEU A 1 84 ? 3.195 5.935 -2.311 1.00 76.69 84 LEU A C 1
ATOM 675 O O . LEU A 1 84 ? 3.505 6.911 -2.990 1.00 76.69 84 LEU A O 1
ATOM 679 N N . ARG A 1 85 ? 3.948 5.455 -1.324 1.00 75.75 85 ARG A N 1
ATOM 680 C CA . ARG A 1 85 ? 5.277 5.984 -1.014 1.00 75.75 85 ARG A CA 1
ATOM 681 C C . ARG A 1 85 ? 6.267 5.728 -2.146 1.00 75.75 85 ARG A C 1
ATOM 683 O O . ARG A 1 85 ? 7.052 6.601 -2.485 1.00 75.75 85 ARG A O 1
ATOM 690 N N . HIS A 1 86 ? 6.194 4.534 -2.724 1.00 81.75 86 HIS A N 1
ATOM 691 C CA . HIS A 1 86 ? 7.075 4.069 -3.784 1.00 81.75 86 HIS A CA 1
ATOM 692 C C . HIS A 1 86 ? 6.261 3.918 -5.073 1.00 81.75 86 HIS A C 1
ATOM 694 O O . HIS A 1 86 ? 5.708 2.848 -5.336 1.00 81.75 86 HIS A O 1
ATOM 700 N N . PRO A 1 87 ? 6.103 4.990 -5.867 1.00 85.00 87 PRO A N 1
ATOM 701 C CA . PRO A 1 87 ? 5.272 4.954 -7.060 1.00 85.00 87 PRO A CA 1
ATOM 702 C C . PRO A 1 87 ? 5.981 4.291 -8.249 1.00 85.00 87 PRO A C 1
ATOM 704 O O . PRO A 1 87 ? 5.485 4.388 -9.363 1.00 85.00 87 PRO A O 1
ATOM 707 N N . PHE A 1 88 ? 7.111 3.604 -8.064 1.00 87.19 88 PHE A N 1
ATOM 708 C CA . PHE A 1 88 ? 7.820 2.913 -9.142 1.00 87.19 88 PHE A CA 1
ATOM 709 C C . PHE A 1 88 ? 8.077 1.445 -8.793 1.00 87.19 88 PHE A C 1
ATOM 711 O O . PHE A 1 88 ? 8.349 1.111 -7.642 1.00 87.19 88 PHE A O 1
ATOM 718 N N . PHE A 1 89 ? 8.013 0.572 -9.798 1.00 87.31 89 PHE A N 1
ATOM 719 C CA . PHE A 1 89 ? 8.288 -0.863 -9.669 1.00 87.31 89 PHE A CA 1
ATOM 720 C C . PHE A 1 89 ? 8.889 -1.423 -10.964 1.00 87.31 89 PHE A C 1
ATOM 722 O O . PHE A 1 89 ? 8.761 -0.812 -12.033 1.00 87.31 89 PHE A O 1
ATOM 729 N N . ALA A 1 90 ? 9.520 -2.594 -10.872 1.00 88.50 90 ALA A N 1
ATOM 730 C CA . ALA A 1 90 ? 9.994 -3.349 -12.022 1.00 88.50 90 ALA A CA 1
ATOM 731 C C . ALA A 1 90 ? 8.931 -4.360 -12.481 1.00 88.50 90 ALA A C 1
ATOM 733 O O . ALA A 1 90 ? 8.503 -5.238 -11.732 1.00 88.50 90 ALA A O 1
ATOM 734 N N . ASP A 1 91 ? 8.495 -4.231 -13.727 1.00 86.31 91 ASP A N 1
ATOM 735 C CA . ASP A 1 91 ? 7.589 -5.155 -14.398 1.00 86.31 91 ASP A CA 1
ATOM 736 C C . ASP A 1 91 ? 8.408 -6.191 -15.178 1.00 86.31 91 ASP A C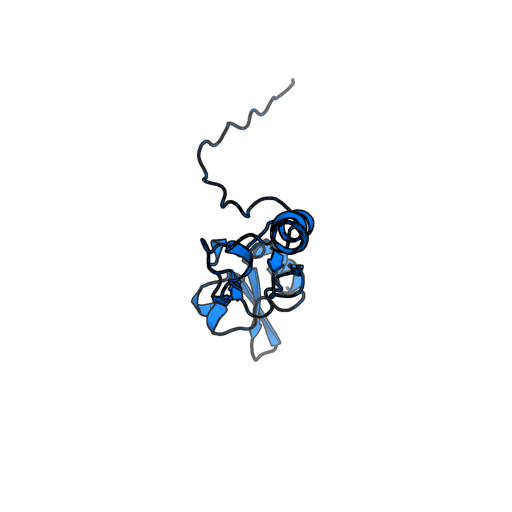 1
ATOM 738 O O . ASP A 1 91 ? 9.131 -5.843 -16.119 1.00 86.31 91 ASP A O 1
ATOM 742 N N . MET A 1 92 ? 8.322 -7.453 -14.754 1.00 83.94 92 MET A N 1
ATOM 743 C CA . MET A 1 92 ? 9.062 -8.565 -15.352 1.00 83.94 92 MET A CA 1
ATOM 744 C C . MET A 1 92 ? 8.368 -9.023 -16.634 1.00 83.94 92 MET A C 1
ATOM 746 O O . MET A 1 92 ? 7.206 -9.424 -16.631 1.00 83.94 92 MET A O 1
ATOM 750 N N . GLN A 1 93 ? 9.098 -8.984 -17.740 1.00 81.88 93 GLN A N 1
ATOM 751 C CA . GLN A 1 93 ? 8.617 -9.374 -19.057 1.00 81.88 93 GLN A CA 1
ATOM 752 C C . GLN A 1 93 ? 8.833 -10.874 -19.283 1.00 81.88 93 GLN A C 1
ATOM 754 O O . GLN A 1 93 ? 9.767 -11.473 -18.752 1.00 81.88 93 GLN A O 1
ATOM 759 N N . ALA A 1 94 ? 7.994 -11.488 -20.123 1.00 82.81 94 ALA A N 1
ATOM 760 C CA . ALA A 1 94 ? 8.018 -12.934 -20.377 1.00 82.81 94 ALA A CA 1
ATOM 761 C C . ALA A 1 94 ? 9.369 -13.463 -20.903 1.00 82.81 94 ALA A C 1
ATOM 763 O O . ALA A 1 94 ? 9.686 -14.630 -20.713 1.00 82.81 94 ALA A O 1
ATOM 764 N N . HIS A 1 95 ? 10.175 -12.608 -21.536 1.00 84.06 95 HIS A N 1
ATOM 765 C CA . HIS A 1 95 ? 11.504 -12.948 -22.054 1.00 84.06 95 HIS A CA 1
ATOM 766 C C . HIS A 1 95 ? 12.640 -12.719 -21.037 1.00 84.06 95 HIS A C 1
ATOM 768 O O . HIS A 1 95 ? 13.807 -12.705 -21.414 1.00 84.06 95 HIS A O 1
ATOM 774 N N . GLY A 1 96 ? 12.320 -12.498 -19.757 1.00 81.31 96 GLY A N 1
ATOM 775 C CA . GLY A 1 96 ? 13.301 -12.327 -18.679 1.00 81.31 96 GLY A CA 1
ATOM 776 C C . GLY A 1 96 ? 13.855 -10.907 -18.518 1.00 81.31 96 GLY A C 1
ATOM 777 O O . GLY A 1 96 ? 14.619 -10.661 -17.588 1.00 81.31 96 GLY A O 1
ATOM 778 N N . GLY A 1 97 ? 13.455 -9.965 -19.377 1.00 85.38 97 GLY A N 1
ATOM 779 C CA . GLY A 1 97 ? 13.741 -8.541 -19.203 1.00 85.38 97 GLY A CA 1
ATOM 780 C C . GLY A 1 97 ? 12.901 -7.916 -18.088 1.00 85.38 97 GLY A C 1
ATOM 781 O O . GLY A 1 97 ? 11.819 -8.402 -17.760 1.00 85.38 97 GLY A O 1
ATOM 782 N N . ALA A 1 98 ? 13.373 -6.807 -17.526 1.00 87.31 98 ALA A N 1
ATOM 783 C CA . ALA A 1 98 ? 12.601 -5.980 -16.607 1.00 87.31 98 ALA A CA 1
ATOM 784 C C . ALA A 1 98 ? 12.420 -4.588 -17.212 1.00 87.31 98 ALA A C 1
ATOM 786 O O . ALA A 1 98 ? 13.358 -4.024 -17.775 1.00 87.31 98 ALA A O 1
ATOM 787 N N . ARG A 1 99 ? 11.228 -4.005 -17.068 1.00 89.19 99 ARG A N 1
ATOM 788 C CA . ARG A 1 99 ? 11.006 -2.580 -17.344 1.00 89.19 99 ARG A CA 1
ATOM 789 C C . ARG A 1 99 ? 10.609 -1.862 -16.066 1.00 89.19 99 ARG A C 1
ATOM 791 O O . ARG A 1 99 ? 9.754 -2.333 -15.325 1.00 89.19 99 ARG A O 1
ATOM 798 N N . CYS A 1 100 ? 11.189 -0.698 -15.828 1.00 89.06 100 CYS A N 1
ATOM 799 C CA . CYS A 1 100 ? 10.790 0.144 -14.711 1.00 89.06 100 CYS A CA 1
ATOM 800 C C . CYS A 1 100 ? 9.661 1.072 -15.131 1.00 89.06 100 CYS A C 1
ATOM 802 O O . CYS A 1 100 ? 9.756 1.757 -16.150 1.00 89.06 100 CYS A O 1
ATOM 804 N N . VAL A 1 101 ? 8.578 1.074 -14.363 1.00 88.25 101 VAL A N 1
ATOM 805 C CA . VAL A 1 101 ? 7.364 1.819 -14.700 1.00 88.25 101 VAL A CA 1
ATOM 806 C C . VAL A 1 101 ? 6.797 2.526 -13.476 1.00 88.25 101 VAL A C 1
ATOM 808 O O . VAL A 1 101 ? 6.984 2.099 -12.337 1.00 88.25 101 VAL A O 1
ATOM 811 N N . ASN A 1 102 ? 6.093 3.629 -13.726 1.00 88.00 102 ASN A N 1
ATOM 812 C CA . ASN A 1 102 ? 5.320 4.328 -12.706 1.00 88.00 102 ASN A CA 1
ATOM 813 C C . ASN A 1 102 ? 4.011 3.569 -12.428 1.00 88.00 102 ASN A C 1
ATOM 815 O O . ASN A 1 102 ? 3.354 3.069 -13.349 1.00 88.00 102 ASN A O 1
ATOM 819 N N . VAL A 1 103 ? 3.606 3.514 -11.163 1.00 83.94 103 VAL A N 1
ATOM 820 C CA . VAL A 1 103 ? 2.359 2.908 -10.727 1.00 83.94 103 VAL A CA 1
ATOM 821 C C . VAL A 1 103 ? 1.178 3.709 -11.261 1.00 83.94 103 VAL A C 1
ATOM 823 O O . VAL A 1 103 ? 0.971 4.885 -10.967 1.00 83.94 103 VAL A O 1
ATOM 826 N N . THR A 1 104 ? 0.329 3.022 -12.017 1.00 83.25 104 THR A N 1
ATOM 827 C CA . THR A 1 104 ? -0.955 3.551 -12.474 1.00 83.25 104 THR A CA 1
ATOM 828 C C . THR A 1 104 ? -2.099 2.829 -11.774 1.00 83.25 104 THR A C 1
ATOM 830 O O . THR A 1 104 ? -1.955 1.690 -11.327 1.00 83.25 104 THR A O 1
ATOM 833 N N . ARG A 1 105 ? -3.289 3.448 -11.741 1.00 77.38 105 ARG A N 1
ATOM 834 C CA . ARG A 1 105 ? -4.510 2.772 -11.258 1.00 77.38 105 ARG A CA 1
ATOM 835 C C . ARG A 1 105 ? -4.766 1.450 -11.983 1.00 77.38 105 ARG A C 1
ATOM 837 O O . ARG A 1 105 ? -5.251 0.506 -11.373 1.00 77.38 105 ARG A O 1
ATOM 844 N N . ARG A 1 106 ? -4.449 1.382 -13.282 1.00 80.38 106 ARG A N 1
ATOM 845 C CA . ARG A 1 106 ? -4.575 0.151 -14.070 1.00 80.38 106 ARG A CA 1
ATOM 846 C C . ARG A 1 106 ? -3.589 -0.910 -13.585 1.00 80.38 106 ARG A C 1
ATOM 848 O O . ARG A 1 106 ? -4.003 -2.039 -13.362 1.00 80.38 106 ARG A O 1
ATOM 855 N N . ALA A 1 107 ? -2.328 -0.533 -13.362 1.00 77.94 107 ALA A N 1
ATOM 856 C CA . ALA A 1 107 ? -1.300 -1.450 -12.881 1.00 77.94 107 ALA A CA 1
ATOM 857 C C . ALA A 1 107 ? -1.630 -2.024 -11.492 1.00 77.94 107 ALA A C 1
ATOM 859 O O . ALA A 1 107 ? -1.455 -3.221 -11.294 1.00 77.94 107 ALA A O 1
ATOM 860 N N . LEU A 1 108 ? -2.188 -1.211 -10.583 1.00 77.19 108 LEU A N 1
ATOM 861 C CA . LEU A 1 108 ? -2.633 -1.654 -9.251 1.00 77.19 108 LEU A CA 1
ATOM 862 C C . LEU A 1 108 ? -3.755 -2.695 -9.286 1.00 77.19 108 LEU A C 1
ATOM 864 O O . LEU A 1 108 ? -3.880 -3.480 -8.356 1.00 77.19 108 LEU A O 1
ATOM 868 N N . LYS A 1 109 ? -4.576 -2.706 -10.342 1.00 75.00 109 LYS A N 1
ATOM 869 C CA . LYS A 1 109 ? -5.649 -3.697 -10.502 1.00 75.00 109 LYS A CA 1
ATOM 870 C C . LYS A 1 109 ? -5.161 -5.011 -11.099 1.00 75.00 109 LYS A C 1
ATOM 872 O O . LYS A 1 109 ? -5.745 -6.051 -10.826 1.00 75.00 109 LYS A O 1
ATOM 877 N N . SER A 1 110 ? -4.150 -4.953 -11.962 1.00 71.06 110 SER A N 1
ATOM 878 C CA . SER A 1 110 ? -3.743 -6.097 -12.780 1.00 71.06 110 SER A CA 1
ATOM 879 C C . SER A 1 110 ? -2.450 -6.767 -12.324 1.00 71.06 110 SER A C 1
ATOM 881 O O . SER A 1 110 ? -2.157 -7.860 -12.795 1.00 71.06 110 SER A O 1
ATOM 883 N N . HIS A 1 111 ? -1.669 -6.147 -11.438 1.00 65.56 111 HIS A N 1
ATOM 884 C CA . HIS A 1 111 ? -0.385 -6.690 -11.006 1.00 65.56 111 HIS A CA 1
ATOM 885 C C . HIS A 1 111 ? -0.240 -6.645 -9.481 1.00 65.56 111 HIS A C 1
ATOM 887 O O . HIS A 1 111 ? -0.682 -5.711 -8.815 1.00 65.56 111 HIS A O 1
ATOM 893 N N . ARG A 1 112 ? 0.457 -7.637 -8.918 1.00 62.88 112 ARG A N 1
ATOM 894 C CA . ARG A 1 112 ? 0.858 -7.683 -7.501 1.00 62.88 112 ARG A CA 1
ATOM 895 C C . ARG A 1 112 ? 2.104 -6.819 -7.258 1.00 62.88 112 ARG A C 1
ATOM 897 O O . ARG A 1 112 ? 3.155 -7.316 -6.876 1.00 62.88 112 ARG A O 1
ATOM 904 N N . ILE A 1 113 ? 1.996 -5.524 -7.542 1.00 63.81 113 ILE A N 1
ATOM 905 C CA . ILE A 1 113 ? 3.151 -4.618 -7.710 1.00 63.81 113 ILE A CA 1
ATOM 906 C C . ILE A 1 113 ? 3.750 -4.050 -6.431 1.00 63.81 113 ILE A C 1
ATOM 908 O O . ILE A 1 113 ? 4.819 -3.461 -6.487 1.00 63.81 113 ILE A O 1
ATOM 912 N N . LEU A 1 114 ? 3.103 -4.250 -5.283 1.00 62.53 114 LEU A N 1
ATOM 913 C CA . LEU A 1 114 ? 3.587 -3.751 -3.989 1.00 62.53 114 LEU A CA 1
ATOM 914 C C . LEU A 1 114 ? 4.001 -4.872 -3.025 1.00 62.53 114 LEU A C 1
ATOM 916 O O . LEU A 1 114 ? 4.016 -4.678 -1.812 1.00 62.53 114 LEU A O 1
ATOM 920 N N . ILE A 1 115 ? 4.292 -6.070 -3.541 1.00 57.69 115 ILE A N 1
ATOM 921 C CA . ILE A 1 115 ? 4.728 -7.195 -2.706 1.00 57.69 115 ILE A CA 1
ATOM 922 C C . ILE A 1 115 ? 6.249 -7.287 -2.720 1.00 57.69 115 ILE A C 1
ATOM 924 O O . ILE A 1 115 ? 6.864 -7.432 -3.775 1.00 57.69 115 ILE A O 1
ATOM 928 N N . GLY A 1 116 ? 6.846 -7.258 -1.529 1.00 67.62 116 GLY A N 1
ATOM 929 C CA . GLY A 1 116 ? 8.283 -7.437 -1.339 1.00 67.62 116 GLY A CA 1
ATOM 930 C C . GLY A 1 116 ? 9.106 -6.236 -1.806 1.00 67.62 116 GLY A C 1
ATOM 931 O O . GLY A 1 116 ? 8.626 -5.103 -1.824 1.00 67.62 116 GLY A O 1
ATOM 932 N N . SER A 1 117 ? 10.359 -6.495 -2.178 1.00 75.25 117 SER A N 1
ATOM 933 C CA . SER A 1 117 ? 11.371 -5.472 -2.481 1.00 75.25 117 SER A CA 1
ATOM 934 C C . SER A 1 117 ? 11.238 -4.822 -3.866 1.00 75.25 117 SER A C 1
ATOM 936 O O . SER A 1 117 ? 12.134 -4.096 -4.282 1.00 75.25 117 SER A O 1
ATOM 938 N N . ASN A 1 118 ? 10.152 -5.079 -4.602 1.00 79.69 118 ASN A N 1
ATOM 939 C CA . ASN A 1 118 ? 9.932 -4.550 -5.952 1.00 79.69 118 ASN A CA 1
ATOM 940 C C . ASN A 1 118 ? 9.286 -3.150 -5.939 1.00 79.69 118 ASN A C 1
ATOM 942 O O . ASN A 1 118 ? 8.281 -2.905 -6.602 1.00 79.69 118 ASN A O 1
ATOM 946 N N . GLN A 1 119 ? 9.812 -2.254 -5.110 1.00 81.12 119 GLN A N 1
ATOM 947 C CA . GLN A 1 119 ? 9.239 -0.937 -4.844 1.00 81.12 119 GLN A CA 1
ATOM 948 C C . GLN A 1 119 ? 10.366 0.088 -4.780 1.00 81.12 119 GLN A C 1
ATOM 950 O O . GLN A 1 119 ? 11.343 -0.112 -4.061 1.00 81.12 119 GLN A O 1
ATOM 955 N N . PHE A 1 120 ? 10.231 1.180 -5.527 1.00 85.69 120 PHE A N 1
ATOM 956 C CA . PHE A 1 120 ? 11.274 2.189 -5.671 1.00 85.69 120 PHE A CA 1
ATOM 957 C C . PHE A 1 120 ? 10.714 3.607 -5.532 1.00 85.69 120 PHE A C 1
ATOM 959 O O . PHE A 1 120 ? 9.607 3.912 -5.984 1.00 85.69 120 PHE A O 1
ATOM 966 N N . ASP A 1 121 ? 11.521 4.492 -4.944 1.00 86.88 121 ASP A N 1
ATOM 967 C CA . ASP A 1 121 ? 11.216 5.923 -4.805 1.00 86.88 121 ASP A CA 1
ATOM 968 C C . ASP A 1 121 ? 11.324 6.685 -6.132 1.00 86.88 121 ASP A C 1
ATOM 970 O O . ASP A 1 121 ? 10.712 7.737 -6.307 1.00 86.88 121 ASP A O 1
ATOM 974 N N . SER A 1 122 ? 12.097 6.162 -7.087 1.00 89.44 122 SER A N 1
ATOM 975 C CA . SER A 1 122 ? 12.328 6.811 -8.375 1.00 89.44 122 SER A CA 1
ATOM 97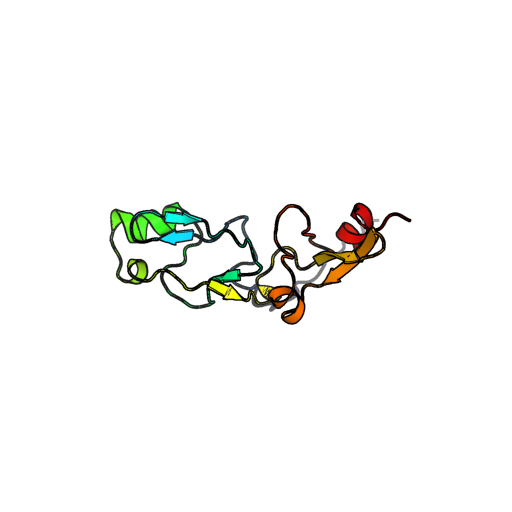6 C C . SER A 1 122 ? 12.517 5.812 -9.514 1.00 89.44 122 SER A C 1
ATOM 978 O O . SER A 1 122 ? 12.940 4.667 -9.321 1.00 89.44 122 SER A O 1
ATOM 980 N N . LEU A 1 123 ? 12.254 6.281 -10.737 1.00 90.00 123 LEU A N 1
ATOM 981 C CA . LEU A 1 123 ? 12.517 5.515 -11.954 1.00 90.00 123 LEU A CA 1
ATOM 982 C C . LEU A 1 123 ? 14.007 5.169 -12.094 1.00 90.00 123 LEU A C 1
ATOM 984 O O . LEU A 1 123 ? 14.343 4.060 -12.494 1.00 90.00 123 LEU A O 1
ATOM 988 N N . SER A 1 124 ? 14.900 6.096 -11.732 1.00 90.88 124 SER A N 1
ATOM 989 C CA . SER A 1 124 ? 16.347 5.876 -11.791 1.00 90.88 124 SER A CA 1
ATOM 990 C C . SER A 1 124 ? 16.813 4.804 -10.806 1.00 90.88 124 SER A C 1
ATOM 992 O O . SER A 1 124 ? 17.620 3.961 -11.191 1.00 90.88 124 SER A O 1
ATOM 994 N N . ALA A 1 125 ? 16.277 4.785 -9.580 1.00 90.12 125 ALA A N 1
ATOM 995 C CA . ALA A 1 125 ? 16.578 3.749 -8.594 1.00 90.12 125 ALA A CA 1
ATOM 996 C C . ALA A 1 125 ? 16.118 2.370 -9.082 1.00 90.12 125 ALA A C 1
ATOM 998 O O . ALA A 1 125 ? 16.885 1.412 -9.020 1.00 90.12 125 ALA A O 1
ATOM 999 N N . CYS A 1 126 ? 14.909 2.287 -9.646 1.00 90.81 126 CYS A N 1
ATOM 1000 C CA . CYS A 1 126 ? 14.425 1.051 -10.253 1.00 90.81 126 CYS A CA 1
ATOM 1001 C C . CYS A 1 126 ? 15.347 0.588 -11.390 1.00 90.81 126 CYS A C 1
ATOM 1003 O O . CYS A 1 126 ? 15.807 -0.553 -11.385 1.00 90.81 126 CYS A O 1
ATOM 1005 N N . CYS A 1 127 ? 15.658 1.467 -12.352 1.00 90.75 127 CYS A N 1
ATOM 1006 C CA . CYS A 1 127 ? 16.488 1.099 -13.500 1.00 90.75 127 CYS A CA 1
ATOM 1007 C C . CYS A 1 127 ? 17.889 0.659 -13.068 1.00 90.75 127 CYS A C 1
ATOM 1009 O O . CYS A 1 127 ? 18.396 -0.323 -13.594 1.00 90.75 127 CYS A O 1
ATOM 1011 N N . GLY A 1 128 ? 18.490 1.340 -12.089 1.00 89.06 128 GLY A N 1
ATOM 1012 C CA . GLY A 1 128 ? 19.817 0.994 -11.581 1.00 89.06 128 GLY A CA 1
ATOM 1013 C C . GLY A 1 128 ? 19.892 -0.392 -10.935 1.00 89.06 128 GLY A C 1
ATOM 1014 O O . GLY A 1 128 ? 20.946 -1.021 -10.982 1.00 89.06 128 GLY A O 1
ATOM 1015 N N . VAL A 1 129 ? 18.789 -0.879 -10.360 1.00 88.88 129 VAL A N 1
ATOM 1016 C CA . VAL A 1 129 ? 18.727 -2.197 -9.709 1.00 88.88 129 VAL A CA 1
ATOM 1017 C C . VAL A 1 129 ? 18.276 -3.290 -10.679 1.00 88.88 129 VAL A C 1
ATOM 1019 O O . VAL A 1 129 ? 18.861 -4.372 -10.705 1.00 88.88 129 VAL A O 1
ATOM 1022 N N . CYS A 1 130 ? 17.232 -3.029 -11.464 1.00 86.00 130 CYS A N 1
ATOM 1023 C CA . CYS A 1 130 ? 16.515 -4.065 -12.210 1.00 86.00 130 CYS A CA 1
ATOM 1024 C C . CYS A 1 130 ? 16.859 -4.115 -13.699 1.00 86.00 130 CYS A C 1
ATOM 1026 O O . CYS A 1 130 ? 16.732 -5.170 -14.315 1.00 86.00 130 CYS A O 1
ATOM 1028 N N . VAL A 1 131 ? 17.283 -2.998 -14.290 1.00 84.25 131 VAL A N 1
ATOM 1029 C CA . VAL A 1 131 ? 17.589 -2.911 -15.721 1.00 84.25 131 VAL A CA 1
ATOM 1030 C C . VAL A 1 131 ? 19.105 -2.911 -15.873 1.00 84.25 131 VAL A C 1
ATOM 1032 O O . VAL A 1 131 ? 19.753 -1.864 -15.877 1.00 84.25 131 VAL A O 1
ATOM 1035 N N . ARG A 1 132 ? 19.693 -4.110 -15.952 1.00 68.00 132 ARG A N 1
ATOM 1036 C CA . ARG A 1 132 ? 21.113 -4.253 -16.298 1.00 68.00 132 ARG A CA 1
ATOM 1037 C C . ARG A 1 132 ? 21.340 -3.710 -17.711 1.00 68.00 132 ARG A C 1
ATOM 1039 O O . ARG A 1 132 ? 20.568 -4.023 -18.615 1.00 68.00 132 ARG A O 1
ATOM 1046 N N . ARG A 1 133 ? 22.372 -2.876 -17.859 1.00 55.28 133 ARG A N 1
ATOM 1047 C CA . ARG A 1 133 ? 22.927 -2.515 -19.168 1.00 55.28 133 ARG A CA 1
ATOM 1048 C C . ARG A 1 133 ? 23.596 -3.722 -19.806 1.00 55.28 133 ARG A C 1
ATOM 1050 O O . ARG A 1 133 ? 24.175 -4.521 -19.035 1.00 55.28 133 ARG A O 1
#

pLDDT: mean 73.63, std 18.29, range [29.61, 93.62]

Foldseek 3Di:
DDDDDDDDDPDDDPPPPQNDDPFQKWFAPVPAIDGDDCQQQWDFDPPAAGIHRDRVVNCVDPVVPNHPSRVDDTDTDRDQCSNDQFQWFWDQDPVRATAIDGHDSVCSVVDSQPHPPRGHNDSVVRCVPRPDD